Protein AF-A0A090Y4W8-F1 (afdb_monomer)

InterPro domains:
  IPR001387 Cro/C1-type, helix-turn-helix domain [PF01381] (14-65)
  IPR001387 Cro/C1-type, helix-turn-helix domain [PS50943] (14-68)
  IPR001387 Cro/C1-type, helix-turn-helix domain [SM00530] (13-68)
  IPR001387 Cro/C1-type, helix-turn-helix domain [cd00093] (12-66)
  IPR010982 Lambda repressor-like, DNA-binding domain superfamily [G3DSA:1.10.260.40] (1-77)
  IPR010982 Lambda repressor-like, DNA-binding domain superfamily [SSF47413] (7-66)

Secondary structure (DSSP, 8-state):
--HHHHHHHHHHHHHHHHHHTT--HHHHHHHHT--HHHHHHHHTTSSPPPHHHHHHHHHHTT-------SS--------

Structure (mmCIF, N/CA/C/O backbone):
data_AF-A0A090Y4W8-F1
#
_entry.id   AF-A0A090Y4W8-F1
#
loop_
_atom_site.group_PDB
_atom_site.id
_atom_site.type_symbol
_atom_site.label_atom_id
_atom_site.label_alt_id
_atom_site.label_comp_id
_atom_site.label_asym_id
_atom_site.label_entity_id
_atom_site.label_seq_id
_atom_site.pdbx_PDB_ins_code
_atom_site.Cartn_x
_atom_site.Cartn_y
_atom_site.Cartn_z
_atom_site.occupancy
_atom_site.B_iso_or_equiv
_atom_site.auth_seq_id
_atom_site.auth_comp_id
_atom_site.auth_asym_id
_atom_site.auth_atom_id
_atom_site.pdbx_PDB_model_num
ATOM 1 N N . MET A 1 1 ? 14.690 9.483 -13.468 1.00 79.12 1 MET A N 1
ATOM 2 C CA . MET A 1 1 ? 14.112 8.647 -12.402 1.00 79.12 1 MET A CA 1
ATOM 3 C C . MET A 1 1 ? 14.848 7.324 -12.391 1.00 79.12 1 MET A C 1
ATOM 5 O O . MET A 1 1 ? 14.920 6.689 -13.439 1.00 79.12 1 MET A O 1
ATOM 9 N N . ASN A 1 2 ? 15.449 6.952 -11.265 1.00 92.12 2 ASN A N 1
ATOM 10 C CA . ASN A 1 2 ? 16.006 5.607 -11.089 1.00 92.12 2 ASN A CA 1
ATOM 11 C C . ASN A 1 2 ? 14.927 4.629 -10.575 1.00 92.12 2 ASN A C 1
ATOM 13 O O . ASN A 1 2 ? 13.820 5.036 -10.224 1.00 92.12 2 ASN A O 1
ATOM 17 N N . GLU A 1 3 ? 15.235 3.331 -10.549 1.00 90.00 3 GLU A N 1
ATOM 18 C CA . GLU A 1 3 ? 14.287 2.291 -10.120 1.00 90.00 3 GLU A CA 1
ATOM 19 C C . GLU A 1 3 ? 13.777 2.514 -8.687 1.00 90.00 3 GLU A C 1
ATOM 21 O O . GLU A 1 3 ? 12.579 2.410 -8.428 1.00 90.00 3 GLU A O 1
ATOM 26 N N . LEU A 1 4 ? 14.670 2.873 -7.762 1.00 90.62 4 LEU A N 1
ATOM 27 C CA . LEU A 1 4 ? 14.322 3.054 -6.355 1.00 90.62 4 LEU A CA 1
ATOM 28 C C . LEU A 1 4 ? 13.367 4.239 -6.149 1.00 90.62 4 LEU A C 1
ATOM 30 O O . LEU A 1 4 ? 12.412 4.133 -5.381 1.00 90.62 4 LEU A O 1
ATOM 34 N N . GLU A 1 5 ? 13.587 5.342 -6.866 1.00 92.75 5 GLU A N 1
ATOM 35 C CA . GLU A 1 5 ? 12.696 6.506 -6.885 1.00 92.75 5 GLU A CA 1
ATOM 36 C C . GLU A 1 5 ? 11.302 6.137 -7.403 1.00 92.75 5 GLU A C 1
ATOM 38 O O . GLU A 1 5 ? 10.302 6.522 -6.796 1.00 92.75 5 GLU A O 1
ATOM 43 N N . ALA A 1 6 ? 11.224 5.355 -8.485 1.00 91.56 6 ALA A N 1
ATOM 44 C CA . ALA A 1 6 ? 9.951 4.911 -9.051 1.00 91.56 6 ALA A CA 1
ATOM 45 C C . ALA A 1 6 ? 9.171 4.023 -8.067 1.00 91.56 6 ALA A C 1
ATOM 47 O O . ALA A 1 6 ? 7.968 4.209 -7.866 1.00 91.56 6 ALA A O 1
ATOM 48 N N . VAL A 1 7 ? 9.862 3.087 -7.406 1.00 93.62 7 VAL A N 1
ATOM 49 C CA . VAL A 1 7 ? 9.261 2.223 -6.381 1.00 93.62 7 VAL A CA 1
ATOM 50 C C . VAL A 1 7 ? 8.775 3.047 -5.191 1.00 93.62 7 VAL A C 1
ATOM 52 O O . VAL A 1 7 ? 7.651 2.844 -4.736 1.00 93.62 7 VAL A O 1
ATOM 55 N N . ALA A 1 8 ? 9.575 4.000 -4.707 1.00 94.50 8 ALA A N 1
ATOM 56 C CA . ALA A 1 8 ? 9.191 4.857 -3.589 1.00 94.50 8 ALA A CA 1
ATOM 57 C C . ALA A 1 8 ? 7.940 5.695 -3.909 1.00 94.50 8 ALA A C 1
ATOM 59 O O . ALA A 1 8 ? 7.032 5.782 -3.081 1.00 94.50 8 ALA A O 1
ATOM 60 N N . GLN A 1 9 ? 7.848 6.259 -5.119 1.00 94.69 9 GLN A N 1
ATOM 61 C CA . GLN A 1 9 ? 6.661 7.000 -5.563 1.00 94.69 9 GLN A CA 1
ATOM 62 C C . GLN A 1 9 ? 5.414 6.112 -5.623 1.00 94.69 9 GLN A C 1
ATOM 64 O O . GLN A 1 9 ? 4.359 6.498 -5.116 1.00 94.69 9 GLN A O 1
ATOM 69 N N . LEU A 1 10 ? 5.538 4.910 -6.191 1.00 95.00 10 LEU A N 1
ATOM 70 C CA . LEU A 1 10 ? 4.449 3.937 -6.263 1.00 95.00 10 LEU A CA 1
ATOM 71 C C . LEU A 1 10 ? 3.954 3.526 -4.869 1.00 95.00 10 LEU A C 1
ATOM 73 O O . LEU A 1 10 ? 2.750 3.526 -4.607 1.00 95.00 10 LEU A O 1
ATOM 77 N N . VAL A 1 11 ? 4.880 3.186 -3.971 1.00 96.00 11 VAL A N 1
ATOM 78 C CA . VAL A 1 11 ? 4.573 2.798 -2.589 1.00 96.00 11 VAL A CA 1
ATOM 79 C C . VAL A 1 11 ? 3.897 3.942 -1.841 1.00 96.00 11 VAL A C 1
ATOM 81 O O . VAL A 1 11 ? 2.892 3.717 -1.166 1.00 96.00 11 VAL A O 1
ATOM 84 N N . ASN A 1 12 ? 4.396 5.172 -1.989 1.00 96.88 12 ASN A N 1
ATOM 85 C CA . ASN A 1 12 ? 3.781 6.333 -1.361 1.00 96.88 12 ASN A CA 1
ATOM 86 C C . ASN A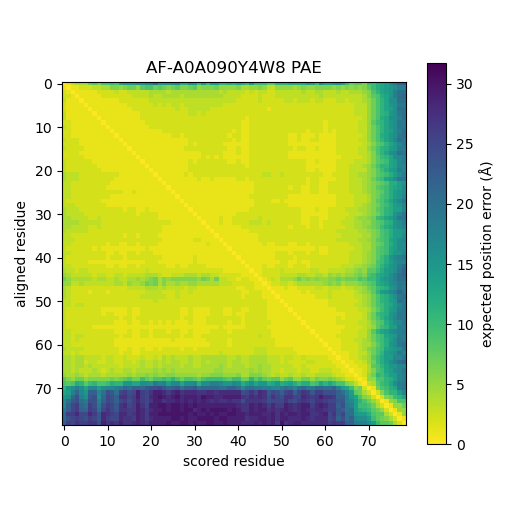 1 12 ? 2.356 6.568 -1.888 1.00 96.88 12 ASN A C 1
ATOM 88 O O . ASN A 1 12 ? 1.455 6.813 -1.094 1.00 96.88 12 ASN A O 1
ATOM 92 N N . ALA A 1 13 ? 2.112 6.419 -3.194 1.00 96.88 13 ALA A N 1
ATOM 93 C CA . ALA A 1 13 ? 0.766 6.545 -3.759 1.00 96.88 13 ALA A CA 1
ATOM 94 C C . ALA A 1 13 ? -0.218 5.513 -3.168 1.00 96.88 13 ALA A C 1
ATOM 96 O O . ALA A 1 13 ? -1.345 5.861 -2.818 1.00 96.88 13 ALA A O 1
ATOM 97 N N . ILE A 1 14 ? 0.221 4.261 -2.999 1.00 96.94 14 ILE A N 1
ATOM 98 C CA . ILE A 1 14 ? -0.555 3.197 -2.338 1.00 96.94 14 ILE A CA 1
ATOM 99 C C . ILE A 1 14 ? -0.851 3.563 -0.876 1.00 96.94 14 ILE A C 1
ATOM 101 O O . ILE A 1 14 ? -1.997 3.464 -0.431 1.00 96.94 14 ILE A O 1
ATOM 105 N N . HIS A 1 15 ? 0.166 4.012 -0.137 1.00 98.12 15 HIS A N 1
ATOM 106 C CA . HIS A 1 15 ? 0.046 4.397 1.268 1.00 98.12 15 HIS A CA 1
ATOM 107 C C . HIS A 1 15 ? -0.929 5.567 1.464 1.00 98.12 15 HIS A C 1
ATOM 109 O O . HIS A 1 15 ? -1.846 5.473 2.282 1.00 98.12 15 HIS A O 1
ATOM 115 N N . GLN A 1 16 ? -0.778 6.641 0.682 1.00 98.38 16 GLN A N 1
ATOM 116 C CA . GLN A 1 16 ? -1.666 7.805 0.747 1.00 98.38 16 GLN A CA 1
ATOM 117 C C . GLN A 1 16 ? -3.108 7.407 0.454 1.00 98.38 16 GLN A C 1
ATOM 119 O O . GLN A 1 16 ? -4.008 7.729 1.229 1.00 98.38 16 GLN A O 1
ATOM 124 N N . ARG A 1 17 ? -3.329 6.608 -0.596 1.00 98.38 17 ARG A N 1
ATOM 125 C CA . ARG A 1 17 ? -4.680 6.170 -0.937 1.00 98.38 17 ARG A CA 1
ATOM 126 C C . ARG A 1 17 ? -5.323 5.333 0.169 1.00 98.38 17 ARG A C 1
ATOM 128 O O . ARG A 1 17 ? -6.516 5.477 0.431 1.00 98.38 17 ARG A O 1
ATOM 135 N N . ARG A 1 18 ? -4.553 4.473 0.846 1.00 98.56 18 ARG A N 1
ATOM 136 C CA . ARG A 1 18 ? -5.048 3.724 2.011 1.00 98.56 18 ARG A CA 1
ATOM 137 C C . ARG A 1 18 ? -5.505 4.671 3.126 1.00 98.56 18 ARG A C 1
ATOM 139 O O . ARG A 1 18 ? -6.561 4.440 3.715 1.00 98.56 18 ARG A O 1
ATOM 146 N N . ILE A 1 19 ? -4.726 5.717 3.410 1.00 98.56 19 ILE A N 1
ATOM 147 C CA . ILE A 1 19 ? -5.056 6.717 4.434 1.00 98.56 19 ILE A CA 1
ATOM 148 C C . ILE A 1 19 ? -6.316 7.502 4.057 1.00 98.56 19 ILE A C 1
ATOM 150 O O . ILE A 1 19 ? -7.190 7.664 4.903 1.00 98.56 19 ILE A O 1
ATOM 154 N N . GLU A 1 20 ? -6.458 7.931 2.801 1.00 98.62 20 GLU A N 1
ATOM 155 C CA . GLU A 1 20 ? -7.661 8.625 2.307 1.00 98.62 20 GLU A CA 1
ATOM 156 C C . GLU A 1 20 ? -8.941 7.798 2.478 1.00 98.62 20 GLU A C 1
ATOM 158 O O . GLU A 1 20 ? -10.014 8.343 2.727 1.00 98.62 20 GLU A O 1
ATOM 163 N N . LEU A 1 21 ? -8.833 6.474 2.346 1.00 98.31 21 LEU A N 1
ATOM 164 C CA . LEU A 1 21 ? -9.936 5.538 2.568 1.00 98.31 21 LEU A CA 1
ATOM 165 C C . LEU A 1 21 ? -10.210 5.265 4.056 1.00 98.31 21 LEU A C 1
ATOM 167 O O . LEU A 1 21 ? -11.167 4.559 4.376 1.00 98.31 21 LEU A O 1
ATOM 171 N N . GLY A 1 22 ? -9.382 5.792 4.962 1.00 98.56 22 GLY A N 1
ATOM 172 C CA . GLY A 1 22 ? -9.486 5.569 6.403 1.00 98.56 22 GLY A CA 1
ATOM 173 C C . GLY A 1 22 ? -9.137 4.144 6.834 1.00 98.56 22 GLY A C 1
ATOM 174 O O . GLY A 1 22 ? -9.521 3.731 7.924 1.00 98.56 22 GLY A O 1
ATOM 175 N N . TRP A 1 23 ? -8.443 3.372 5.992 1.00 98.62 23 TRP A N 1
ATOM 176 C CA . TRP A 1 23 ? -8.140 1.969 6.277 1.00 98.62 23 TRP A CA 1
ATOM 177 C C . TRP A 1 23 ? -6.850 1.822 7.069 1.00 98.62 23 TRP A C 1
ATOM 179 O O . TRP A 1 23 ? -5.831 2.444 6.774 1.00 98.62 23 TRP A O 1
ATOM 189 N N . THR A 1 24 ? -6.849 0.908 8.025 1.00 98.69 24 THR A N 1
ATOM 190 C CA . THR A 1 24 ? -5.648 0.374 8.661 1.00 98.69 24 THR A CA 1
ATOM 191 C C . THR A 1 24 ? -4.860 -0.507 7.685 1.00 98.69 24 THR A C 1
ATOM 193 O O . THR A 1 24 ? -5.383 -1.030 6.697 1.00 98.69 24 THR A O 1
ATOM 196 N N . GLN A 1 25 ? -3.577 -0.736 7.978 1.00 98.69 25 GLN A N 1
ATOM 197 C CA . GLN A 1 25 ? -2.760 -1.683 7.207 1.00 98.69 25 GLN A CA 1
ATOM 198 C C . GLN A 1 25 ? -3.331 -3.105 7.251 1.00 98.69 25 GLN A C 1
ATOM 200 O O . GLN A 1 25 ? -3.215 -3.840 6.273 1.00 98.69 25 GLN A O 1
ATOM 205 N N . LYS A 1 26 ? -3.967 -3.485 8.370 1.00 98.69 26 LYS A N 1
ATOM 206 C CA . LYS A 1 26 ? -4.616 -4.789 8.517 1.00 98.69 26 LYS A CA 1
ATOM 207 C C . LYS A 1 26 ? -5.832 -4.923 7.604 1.00 98.69 26 LYS A C 1
ATOM 209 O O . LYS A 1 26 ? -5.949 -5.932 6.923 1.00 98.69 26 LYS A O 1
ATOM 214 N N . GLU A 1 27 ? -6.686 -3.908 7.527 1.00 98.75 27 GLU A N 1
ATOM 215 C CA . GLU A 1 27 ? -7.854 -3.939 6.638 1.00 98.75 27 GLU A CA 1
ATOM 216 C C . GLU A 1 27 ? -7.457 -4.025 5.163 1.00 98.75 27 GLU A C 1
ATOM 218 O O . GLU A 1 27 ? -8.083 -4.765 4.404 1.00 98.75 27 GLU A O 1
ATOM 223 N N . LEU A 1 28 ? -6.399 -3.318 4.750 1.00 98.62 28 LEU A N 1
ATOM 224 C CA . LEU A 1 28 ? -5.871 -3.467 3.395 1.00 98.62 28 LEU A CA 1
ATOM 225 C C . LEU A 1 28 ? -5.333 -4.885 3.168 1.00 98.62 28 LEU A C 1
ATOM 227 O O . LEU A 1 28 ? -5.699 -5.511 2.177 1.00 98.62 28 LEU A O 1
ATOM 231 N N . ALA A 1 29 ? -4.517 -5.401 4.092 1.00 98.50 29 ALA A N 1
ATOM 232 C CA . ALA A 1 29 ? -3.990 -6.767 4.053 1.00 98.50 29 ALA A CA 1
ATOM 233 C C . ALA A 1 29 ? -5.100 -7.816 3.896 1.00 98.50 29 ALA A C 1
ATOM 235 O O . ALA A 1 29 ? -5.026 -8.650 2.992 1.00 98.50 29 ALA A O 1
ATOM 236 N N . ASP A 1 30 ? -6.148 -7.725 4.714 1.00 98.50 30 ASP A N 1
ATOM 237 C CA . ASP A 1 30 ? -7.279 -8.652 4.698 1.00 98.50 30 ASP A CA 1
ATOM 238 C C . ASP A 1 30 ? -8.027 -8.588 3.345 1.00 98.50 30 ASP A C 1
ATOM 240 O O . ASP A 1 30 ? -8.421 -9.622 2.807 1.00 98.50 30 ASP A O 1
ATOM 244 N N . LYS A 1 31 ? -8.144 -7.402 2.724 1.00 98.00 31 LYS A N 1
ATOM 245 C CA . LYS A 1 31 ? -8.750 -7.234 1.385 1.00 98.00 31 LYS A CA 1
ATOM 246 C C . LYS A 1 31 ? -7.933 -7.845 0.248 1.00 98.00 31 LYS A C 1
ATOM 248 O O . LYS A 1 31 ? -8.520 -8.287 -0.736 1.00 98.00 31 LYS A O 1
ATOM 253 N N . VAL A 1 32 ? -6.602 -7.842 0.348 1.00 97.44 32 VAL A N 1
ATOM 254 C CA . VAL A 1 32 ? -5.714 -8.355 -0.715 1.00 97.44 32 VAL A CA 1
ATOM 255 C C . VAL A 1 32 ? -5.168 -9.759 -0.446 1.00 97.44 32 VAL A C 1
ATOM 257 O O . VAL A 1 32 ? -4.405 -10.283 -1.262 1.00 97.44 32 VAL A O 1
ATOM 260 N N . GLY A 1 33 ? -5.552 -10.377 0.675 1.00 97.19 33 GLY A N 1
ATOM 261 C CA . GLY A 1 33 ? -5.088 -11.705 1.075 1.00 97.19 33 GLY A CA 1
ATOM 262 C C . GLY A 1 33 ? -3.599 -11.739 1.429 1.00 97.19 33 GLY A C 1
ATOM 263 O O . GLY A 1 33 ? -2.900 -12.680 1.057 1.00 97.19 33 GLY A O 1
ATOM 264 N N . LEU A 1 34 ? -3.098 -10.696 2.098 1.00 97.06 34 LEU A N 1
ATOM 265 C CA . LEU A 1 34 ? -1.717 -10.598 2.580 1.00 97.06 34 LEU A CA 1
ATOM 266 C C . LEU A 1 34 ? -1.676 -10.497 4.107 1.00 97.06 34 LEU A C 1
ATOM 268 O O . LEU A 1 34 ? -2.677 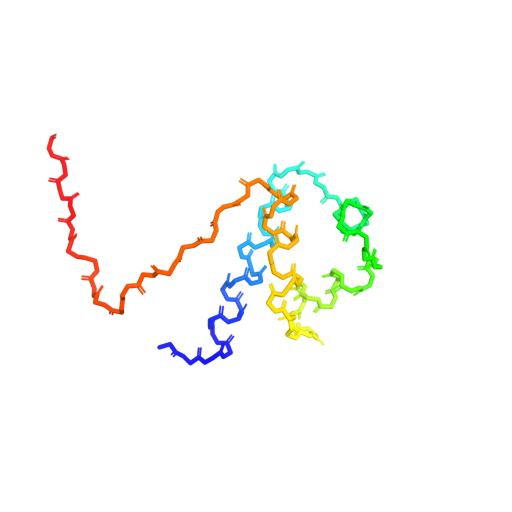-10.220 4.758 1.00 97.06 34 LEU A O 1
ATOM 272 N N . HIS A 1 35 ? -0.491 -10.677 4.687 1.00 98.12 35 HIS A N 1
ATOM 273 C CA . HIS A 1 35 ? -0.266 -10.366 6.097 1.00 98.12 35 HIS A CA 1
ATOM 274 C C . HIS A 1 35 ? -0.106 -8.852 6.297 1.00 98.12 35 HIS A C 1
ATOM 276 O O . HIS A 1 35 ? 0.508 -8.177 5.467 1.00 98.12 35 HIS A O 1
ATOM 282 N N . GLN A 1 36 ? -0.583 -8.316 7.427 1.00 98.25 36 GLN A N 1
ATOM 283 C CA . GLN A 1 36 ? -0.416 -6.893 7.762 1.00 98.25 36 GLN A CA 1
ATOM 284 C C . GLN A 1 36 ? 1.063 -6.473 7.770 1.00 98.25 36 GLN A C 1
ATOM 286 O O . GLN A 1 36 ? 1.390 -5.405 7.259 1.00 98.25 36 GLN A O 1
ATOM 291 N N . GLU A 1 37 ? 1.966 -7.337 8.241 1.00 98.12 37 GLU A N 1
ATOM 292 C CA . GLU A 1 37 ? 3.414 -7.096 8.200 1.00 98.12 37 GLU A CA 1
ATOM 293 C C . GLU A 1 37 ? 3.944 -6.897 6.774 1.00 98.12 37 GLU A C 1
ATOM 295 O O . GLU A 1 37 ? 4.863 -6.110 6.556 1.00 98.12 37 GLU A O 1
ATOM 300 N N . SER A 1 38 ? 3.353 -7.574 5.781 1.00 97.69 38 SER A N 1
ATOM 301 C CA . SER A 1 38 ? 3.722 -7.380 4.374 1.00 97.69 38 SER A CA 1
ATOM 302 C C . SER A 1 38 ? 3.353 -5.975 3.905 1.00 97.69 38 SER A C 1
ATOM 304 O O . SER A 1 38 ? 4.170 -5.316 3.269 1.00 97.69 38 SER A O 1
ATOM 306 N N . ILE A 1 39 ? 2.164 -5.484 4.271 1.00 98.19 39 ILE A N 1
ATOM 307 C CA . ILE A 1 39 ? 1.745 -4.106 3.980 1.00 98.19 39 ILE A CA 1
ATOM 308 C C . ILE A 1 39 ? 2.671 -3.109 4.682 1.00 98.19 39 ILE A C 1
ATOM 310 O O . ILE A 1 39 ? 3.163 -2.186 4.041 1.00 98.19 39 ILE A O 1
ATOM 314 N N . ALA A 1 40 ? 2.980 -3.331 5.962 1.00 98.06 40 ALA A N 1
ATOM 315 C CA . ALA A 1 40 ? 3.876 -2.464 6.723 1.00 98.06 40 ALA A CA 1
ATOM 316 C C . ALA A 1 40 ? 5.280 -2.385 6.103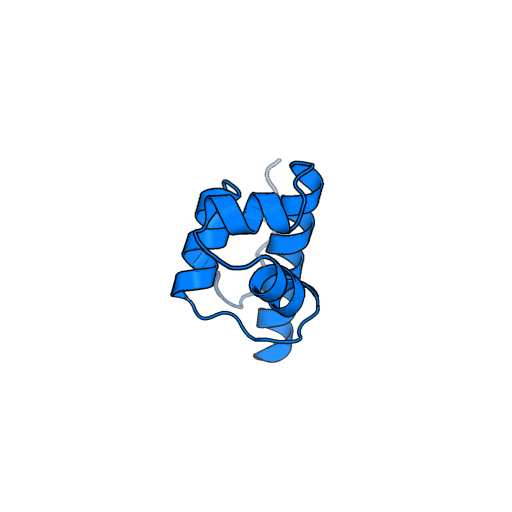 1.00 98.06 40 ALA A C 1
ATOM 318 O O . ALA A 1 40 ? 5.838 -1.298 5.965 1.00 98.06 40 ALA A O 1
ATOM 319 N N . ARG A 1 41 ? 5.853 -3.522 5.685 1.00 97.69 41 ARG A N 1
ATOM 320 C CA . ARG A 1 41 ? 7.157 -3.547 5.007 1.00 97.69 41 ARG A CA 1
ATOM 321 C C . ARG A 1 41 ? 7.129 -2.833 3.664 1.00 97.69 41 ARG A C 1
ATOM 323 O O . ARG A 1 41 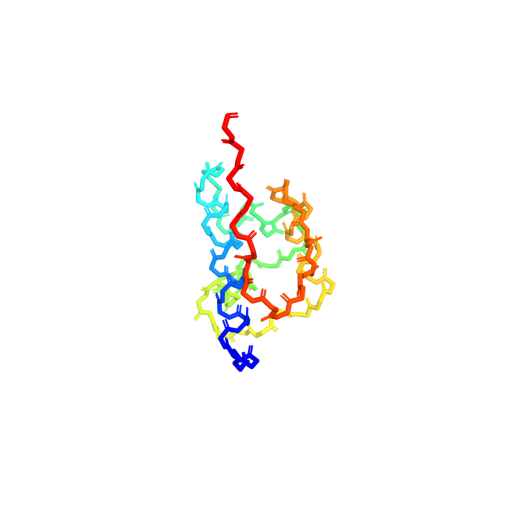? 8.092 -2.140 3.358 1.00 97.69 41 ARG A O 1
ATOM 330 N N . ILE A 1 42 ? 6.062 -2.991 2.884 1.00 97.31 42 ILE A N 1
ATOM 331 C CA . ILE A 1 42 ? 5.907 -2.285 1.610 1.00 97.31 42 ILE A CA 1
ATOM 332 C C . ILE A 1 42 ? 5.866 -0.779 1.866 1.00 97.31 42 ILE A C 1
ATOM 334 O O . ILE A 1 42 ? 6.702 -0.067 1.328 1.00 97.31 42 ILE A O 1
ATOM 338 N N . GLU A 1 43 ? 4.968 -0.307 2.733 1.00 96.44 43 GLU A N 1
ATOM 339 C CA . GLU A 1 43 ? 4.769 1.126 2.997 1.00 96.44 43 GLU A CA 1
ATOM 340 C C . GLU A 1 43 ? 5.989 1.815 3.613 1.00 96.44 43 GLU A C 1
ATOM 342 O O . GLU A 1 43 ? 6.244 2.979 3.323 1.00 96.44 43 GLU A O 1
ATOM 347 N N . ASN A 1 44 ? 6.776 1.093 4.411 1.00 94.94 44 ASN A N 1
ATOM 348 C CA . ASN A 1 44 ? 7.997 1.619 5.022 1.00 94.94 44 ASN A CA 1
ATOM 349 C C . ASN A 1 44 ? 9.248 1.449 4.136 1.00 94.94 44 ASN A C 1
ATOM 351 O O . ASN A 1 44 ? 10.358 1.704 4.598 1.00 94.94 44 ASN A O 1
ATOM 355 N N . GLY A 1 45 ? 9.111 0.954 2.900 1.00 90.69 45 GLY A N 1
ATOM 356 C CA . GLY A 1 45 ? 10.246 0.710 1.998 1.00 90.69 45 GLY A CA 1
ATOM 357 C C . GLY A 1 45 ? 11.145 -0.470 2.398 1.00 90.69 45 GLY A C 1
ATOM 358 O O . GLY A 1 45 ? 12.207 -0.669 1.818 1.00 90.69 45 GLY A O 1
ATOM 359 N N . GLY A 1 46 ? 10.724 -1.295 3.360 1.00 89.69 46 GLY A N 1
ATOM 360 C CA . GLY A 1 46 ? 11.429 -2.506 3.798 1.00 89.69 46 GLY A CA 1
ATOM 361 C C . GLY A 1 46 ? 11.288 -3.704 2.847 1.00 89.69 46 GLY A C 1
ATOM 362 O O . GLY A 1 46 ? 11.840 -4.778 3.114 1.00 89.69 46 GLY A O 1
ATOM 363 N N . SER A 1 47 ? 10.516 -3.569 1.766 1.00 92.88 47 SER A N 1
ATOM 364 C CA . SER A 1 47 ? 10.442 -4.541 0.672 1.00 92.88 47 SER A CA 1
ATOM 365 C C . SER A 1 47 ? 9.916 -3.905 -0.610 1.00 92.88 47 SER A C 1
ATOM 367 O O . SER A 1 47 ? 8.919 -3.186 -0.569 1.00 92.88 47 SER A O 1
ATOM 369 N N . ILE A 1 48 ? 10.509 -4.269 -1.746 1.00 94.62 48 ILE A N 1
ATOM 370 C CA . ILE A 1 48 ? 9.965 -3.950 -3.068 1.00 94.62 48 ILE A CA 1
ATOM 371 C C . ILE A 1 48 ? 8.820 -4.934 -3.359 1.00 94.62 48 ILE A C 1
ATOM 373 O O . ILE A 1 48 ? 9.062 -6.147 -3.391 1.00 94.62 48 ILE A O 1
ATOM 377 N N . PRO A 1 49 ? 7.569 -4.468 -3.533 1.00 95.31 49 PRO A N 1
ATOM 378 C CA . PRO A 1 49 ? 6.469 -5.352 -3.882 1.00 95.31 49 PRO A CA 1
ATOM 379 C C . PRO A 1 49 ? 6.665 -5.903 -5.296 1.00 95.31 49 PRO A C 1
ATOM 381 O O . PRO A 1 49 ? 7.077 -5.195 -6.212 1.00 95.31 49 PRO A O 1
ATOM 384 N N . ARG A 1 50 ? 6.306 -7.172 -5.492 1.00 96.44 50 ARG A N 1
ATOM 385 C CA . ARG A 1 50 ? 6.185 -7.738 -6.837 1.00 96.44 50 ARG A CA 1
ATOM 3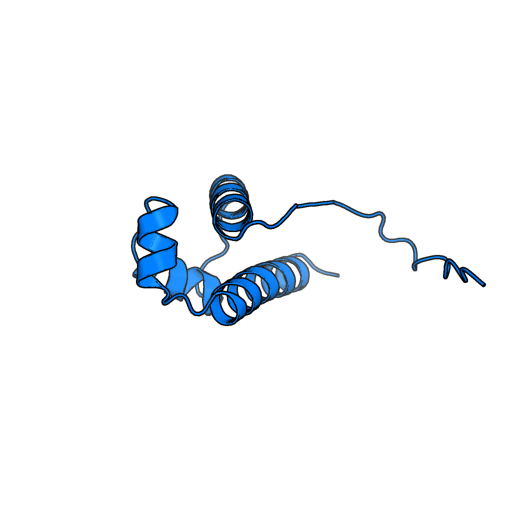86 C C . ARG A 1 50 ? 5.024 -7.087 -7.589 1.00 96.44 50 ARG A C 1
ATOM 388 O O . ARG A 1 50 ? 4.061 -6.618 -6.981 1.00 96.44 50 ARG A O 1
ATOM 395 N N . LEU A 1 51 ? 5.085 -7.125 -8.918 1.00 95.31 51 LEU A N 1
ATOM 396 C CA . LEU A 1 51 ? 4.070 -6.521 -9.781 1.00 95.31 51 LEU A CA 1
ATOM 397 C C . LEU A 1 51 ? 2.654 -7.085 -9.535 1.00 95.31 51 LEU A C 1
ATOM 399 O O . LEU A 1 51 ? 1.686 -6.330 -9.552 1.00 95.31 51 LEU A O 1
ATOM 403 N N . ASP A 1 52 ? 2.519 -8.381 -9.231 1.00 96.69 52 ASP A N 1
ATOM 404 C CA . ASP A 1 52 ? 1.230 -8.994 -8.872 1.00 96.69 52 ASP A CA 1
ATOM 405 C C . ASP A 1 52 ? 0.636 -8.382 -7.594 1.00 96.69 52 ASP A C 1
ATOM 407 O O . ASP A 1 52 ? -0.560 -8.092 -7.530 1.00 96.69 52 ASP A O 1
ATOM 411 N N . THR A 1 53 ? 1.478 -8.127 -6.592 1.00 97.06 53 THR A N 1
ATOM 412 C CA . THR A 1 53 ? 1.086 -7.433 -5.361 1.00 97.06 53 THR A CA 1
ATOM 413 C C . THR A 1 53 ? 0.661 -5.996 -5.645 1.00 97.06 53 THR A C 1
ATOM 415 O O . THR A 1 53 ? -0.354 -5.554 -5.113 1.00 97.06 53 THR A O 1
ATOM 418 N N . VAL A 1 54 ? 1.379 -5.281 -6.516 1.00 97.19 54 VAL A N 1
ATOM 419 C CA . VAL A 1 54 ? 1.012 -3.913 -6.918 1.00 97.19 54 VAL A CA 1
ATOM 420 C C . VAL A 1 54 ? -0.392 -3.881 -7.522 1.00 97.19 54 VAL A C 1
ATOM 422 O O . VAL A 1 54 ? -1.212 -3.065 -7.105 1.00 97.19 54 VAL A O 1
ATOM 425 N N . PHE A 1 55 ? -0.707 -4.795 -8.445 1.00 96.94 55 PHE A N 1
ATOM 426 C CA . PHE A 1 55 ? -2.045 -4.867 -9.036 1.00 96.94 55 PHE A CA 1
ATOM 427 C C . PHE A 1 55 ? -3.131 -5.171 -8.001 1.00 96.94 55 PHE A C 1
ATOM 429 O O . PHE A 1 55 ? -4.162 -4.499 -7.995 1.00 96.94 55 PHE A O 1
ATOM 436 N N . LYS A 1 56 ? -2.897 -6.126 -7.090 1.00 97.19 56 LYS A N 1
ATOM 437 C CA . LYS A 1 56 ? -3.848 -6.440 -6.009 1.00 97.19 56 LYS A CA 1
ATOM 438 C C . LYS A 1 56 ? -4.133 -5.224 -5.129 1.00 97.19 56 LYS A C 1
ATOM 440 O O . LYS A 1 56 ? -5.294 -4.940 -4.842 1.00 97.19 56 LYS A O 1
ATOM 445 N N . LEU A 1 57 ? -3.087 -4.498 -4.733 1.00 98.00 57 LEU A N 1
ATOM 446 C CA . LEU A 1 57 ? -3.206 -3.290 -3.914 1.00 98.00 57 LEU A CA 1
ATOM 447 C C . LEU A 1 57 ? -3.977 -2.198 -4.656 1.00 98.00 57 LEU A C 1
ATOM 449 O O . LEU A 1 57 ? -4.950 -1.676 -4.121 1.00 98.00 57 LEU A O 1
ATOM 453 N N . ALA A 1 58 ? -3.598 -1.902 -5.901 1.00 97.25 58 ALA A N 1
ATOM 454 C CA . ALA A 1 58 ? -4.263 -0.884 -6.707 1.00 97.25 58 ALA A CA 1
ATOM 455 C C . ALA A 1 58 ? -5.756 -1.190 -6.896 1.00 97.25 58 ALA A C 1
ATOM 457 O O . ALA A 1 58 ? -6.593 -0.319 -6.665 1.00 97.25 58 ALA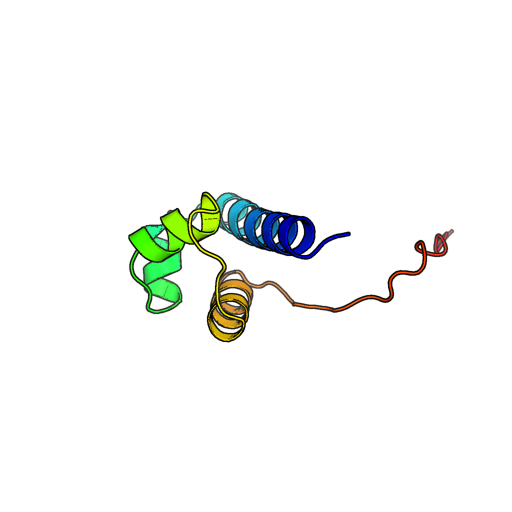 A O 1
ATOM 458 N N . MET A 1 59 ? -6.105 -2.435 -7.233 1.00 96.88 59 MET A N 1
ATOM 459 C CA . MET A 1 59 ? -7.500 -2.853 -7.383 1.00 96.88 59 MET A CA 1
ATOM 460 C C . MET A 1 59 ? -8.291 -2.712 -6.079 1.00 96.88 59 MET A C 1
ATOM 462 O O . MET A 1 59 ? -9.386 -2.153 -6.093 1.00 96.88 59 MET A O 1
ATOM 466 N N . ALA A 1 60 ? -7.741 -3.176 -4.952 1.00 97.88 60 ALA A N 1
ATOM 467 C CA . ALA A 1 60 ? -8.409 -3.065 -3.656 1.00 97.88 60 ALA A CA 1
ATOM 468 C C . ALA A 1 60 ? -8.612 -1.605 -3.224 1.00 97.88 60 AL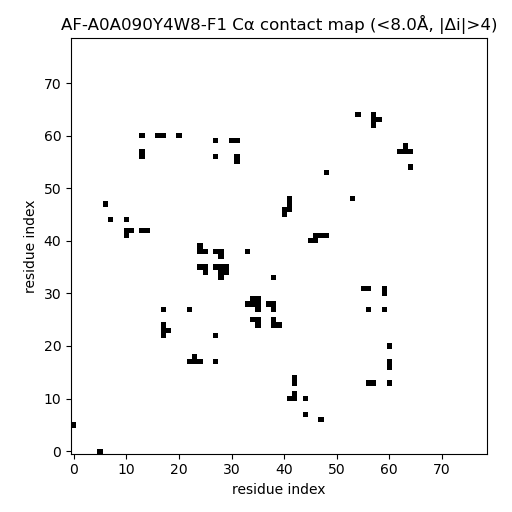A A C 1
ATOM 470 O O . ALA A 1 60 ? -9.618 -1.292 -2.595 1.00 97.88 60 ALA A O 1
ATOM 471 N N . LEU A 1 61 ? -7.689 -0.714 -3.589 1.00 98.31 61 LEU A N 1
ATOM 472 C CA . LEU A 1 61 ? -7.731 0.720 -3.284 1.00 98.31 61 LEU A CA 1
ATOM 473 C C . LEU A 1 61 ? -8.562 1.546 -4.289 1.00 98.31 61 LEU A C 1
ATOM 475 O O . LEU A 1 61 ? -8.676 2.769 -4.145 1.00 98.31 61 LEU A O 1
ATOM 479 N N . GLY A 1 62 ? -9.140 0.903 -5.312 1.00 97.81 62 GLY A N 1
ATOM 480 C CA . GLY A 1 62 ? -9.903 1.571 -6.370 1.00 97.81 62 GLY A CA 1
ATOM 481 C C . GLY A 1 62 ? -9.045 2.450 -7.287 1.00 97.81 62 GLY A C 1
ATOM 482 O O . GLY A 1 62 ? -9.539 3.428 -7.845 1.00 97.81 62 GLY A O 1
ATOM 483 N N . MET A 1 63 ? -7.758 2.135 -7.417 1.00 97.56 63 MET A N 1
ATOM 484 C CA . MET A 1 63 ? -6.795 2.854 -8.247 1.00 97.56 63 MET A CA 1
ATOM 485 C C . MET A 1 63 ? -6.660 2.208 -9.629 1.00 97.56 63 MET A C 1
ATOM 487 O O . MET A 1 63 ? -6.901 1.014 -9.813 1.00 97.56 63 MET A O 1
ATOM 491 N N . LYS A 1 64 ? -6.204 2.997 -10.605 1.00 93.81 64 LYS A N 1
ATOM 492 C CA . LYS A 1 64 ? -5.790 2.515 -11.928 1.00 93.81 64 LYS A CA 1
ATOM 493 C C . LYS A 1 64 ? -4.286 2.711 -12.084 1.00 93.81 64 LYS A C 1
ATOM 495 O O . LYS A 1 64 ? -3.774 3.773 -11.748 1.00 93.81 64 LYS A O 1
ATOM 500 N N . LEU A 1 65 ? -3.597 1.697 -12.605 1.00 92.00 65 LEU A N 1
ATOM 501 C CA . LEU A 1 65 ? -2.204 1.819 -13.030 1.00 92.00 65 LEU A CA 1
ATOM 502 C C . LEU A 1 65 ? -2.152 2.251 -14.497 1.0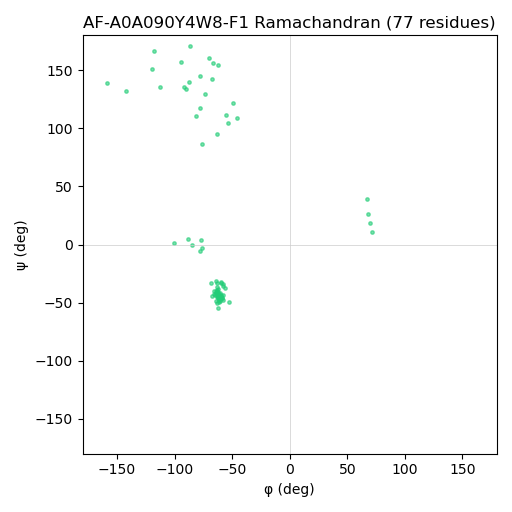0 92.00 65 LEU A C 1
ATOM 504 O O . LEU A 1 65 ? -2.830 1.668 -15.342 1.00 92.00 65 LEU A O 1
ATOM 508 N N . SER A 1 66 ? -1.310 3.234 -14.793 1.00 91.62 66 SER A N 1
ATOM 509 C CA . SER A 1 66 ? -1.049 3.724 -16.146 1.00 91.62 66 SER A CA 1
ATOM 510 C C . SER A 1 66 ? 0.426 4.071 -16.281 1.00 91.62 66 SER A C 1
ATOM 512 O O . SER A 1 66 ? 0.983 4.758 -15.423 1.00 91.62 66 SER A O 1
ATOM 514 N N . LEU A 1 67 ? 1.048 3.606 -17.360 1.00 90.88 67 LEU A N 1
ATOM 515 C CA . LEU A 1 67 ? 2.403 3.993 -17.732 1.00 90.88 67 LEU A CA 1
ATOM 516 C C . LEU A 1 67 ? 2.325 5.189 -18.676 1.00 90.88 67 LEU A C 1
ATOM 518 O O . LEU A 1 67 ? 1.512 5.200 -19.598 1.00 90.88 67 LEU A O 1
ATOM 522 N N . HIS A 1 68 ? 3.180 6.175 -18.441 1.00 88.62 68 HIS A N 1
ATOM 523 C CA . HIS A 1 68 ? 3.301 7.365 -19.273 1.00 88.62 68 HIS A CA 1
ATOM 524 C C . HIS A 1 68 ? 4.720 7.433 -19.840 1.00 88.62 68 HIS A C 1
ATOM 526 O O . HIS A 1 68 ? 5.659 6.917 -19.229 1.00 88.62 68 HIS A O 1
ATOM 532 N N . GLY A 1 69 ? 4.869 8.044 -21.018 1.00 87.50 69 GLY A N 1
ATOM 533 C CA . GLY A 1 69 ? 6.185 8.342 -21.577 1.00 87.50 69 GLY A CA 1
ATOM 534 C C . GLY A 1 69 ? 6.963 9.302 -20.674 1.00 87.50 69 GLY A C 1
ATOM 535 O O . GLY A 1 69 ? 6.371 10.067 -19.919 1.00 87.50 69 GLY A O 1
ATOM 536 N N . ALA A 1 70 ? 8.292 9.258 -20.755 1.00 75.44 70 ALA A N 1
ATOM 537 C CA . ALA A 1 70 ? 9.179 10.117 -19.966 1.00 75.44 70 ALA A CA 1
ATOM 538 C C . ALA A 1 70 ? 9.274 11.565 -20.491 1.00 75.44 70 ALA A C 1
ATOM 540 O O . ALA A 1 70 ? 10.069 12.347 -19.977 1.00 75.44 70 ALA A O 1
ATOM 541 N N . GLU A 1 71 ? 8.511 11.912 -21.527 1.00 75.31 71 GLU A N 1
ATOM 542 C CA . GLU A 1 71 ? 8.491 13.258 -22.089 1.00 75.31 71 GLU A CA 1
ATOM 543 C C . GLU A 1 71 ? 7.738 14.194 -21.140 1.00 75.31 71 GLU A C 1
ATOM 545 O O . GLU A 1 71 ? 6.639 13.876 -20.679 1.00 75.31 71 GLU A O 1
ATOM 550 N N . GLU A 1 72 ? 8.355 15.335 -20.821 1.00 57.78 72 GLU A N 1
ATOM 551 C CA . GLU A 1 72 ? 7.741 16.395 -20.024 1.00 57.78 72 GLU A CA 1
ATOM 552 C C . GLU A 1 72 ? 6.359 16.706 -20.580 1.00 57.78 72 GLU A C 1
ATOM 554 O O . GLU A 1 72 ? 6.210 17.022 -21.760 1.00 57.78 72 GLU A O 1
ATOM 559 N N . ALA A 1 73 ? 5.352 16.552 -19.718 1.00 53.56 73 ALA A N 1
ATOM 560 C CA . ALA A 1 73 ? 3.960 16.766 -20.050 1.00 53.56 73 ALA A CA 1
ATOM 561 C C . ALA A 1 73 ? 3.821 18.080 -20.825 1.00 53.56 73 ALA A C 1
ATOM 563 O O . ALA A 1 73 ? 3.961 19.162 -20.254 1.00 53.56 73 ALA A O 1
ATOM 564 N N . ALA A 1 74 ? 3.539 17.979 -22.126 1.00 54.44 74 ALA A N 1
ATOM 565 C CA . ALA A 1 74 ? 3.020 19.098 -22.883 1.00 54.44 74 ALA A CA 1
ATOM 566 C C . ALA A 1 74 ? 1.765 19.552 -22.139 1.00 54.44 74 ALA A C 1
ATOM 568 O O . ALA A 1 74 ? 0.787 18.809 -22.030 1.00 54.44 74 ALA A O 1
ATOM 569 N N . THR A 1 75 ? 1.847 20.734 -21.539 1.00 53.62 75 THR A N 1
ATOM 570 C CA . THR A 1 75 ? 0.778 21.371 -20.786 1.00 53.62 75 THR A CA 1
ATOM 571 C C . THR A 1 75 ? -0.451 21.416 -21.682 1.00 53.62 75 THR A C 1
ATOM 573 O O . THR A 1 75 ? -0.523 22.214 -22.616 1.00 53.62 75 THR A O 1
ATOM 576 N N . VAL A 1 76 ? -1.427 20.544 -21.432 1.00 55.16 76 VAL A N 1
ATOM 577 C CA . VAL A 1 76 ? -2.745 20.692 -22.039 1.00 55.16 76 VAL A CA 1
ATOM 578 C C . VAL A 1 76 ? -3.434 21.809 -21.268 1.00 55.16 76 VAL A C 1
ATOM 580 O O . VAL A 1 76 ? -4.120 21.584 -20.274 1.00 55.16 76 VAL A O 1
ATOM 583 N N . SER A 1 77 ? -3.189 23.040 -21.714 1.00 53.38 77 SER A N 1
ATOM 584 C CA . SER A 1 77 ? -4.042 24.184 -21.422 1.00 53.38 77 SER A CA 1
ATOM 585 C C . SER A 1 77 ? -5.407 23.916 -22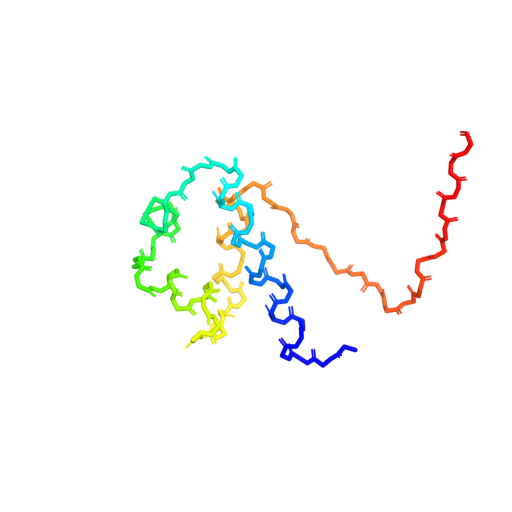.050 1.00 53.38 77 SER A C 1
ATOM 587 O O . SER A 1 77 ? -5.608 24.157 -23.239 1.00 53.38 77 SER A O 1
ATOM 589 N N . ILE A 1 78 ? -6.338 23.381 -21.266 1.00 55.41 78 ILE A N 1
ATOM 590 C CA . ILE A 1 78 ? -7.763 23.514 -21.566 1.00 55.41 78 ILE A CA 1
ATOM 591 C C . ILE A 1 78 ? -8.206 24.889 -21.064 1.00 55.41 78 ILE A C 1
ATOM 593 O O . ILE A 1 78 ? -8.171 25.156 -19.862 1.00 55.41 78 ILE A O 1
ATOM 597 N N . GLY A 1 79 ? -8.507 25.775 -22.016 1.00 45.56 79 GLY A N 1
ATOM 598 C CA . GLY A 1 79 ? -9.221 27.028 -21.771 1.00 45.56 79 GLY A CA 1
ATOM 599 C C . GLY A 1 79 ? -10.711 26.815 -21.555 1.00 45.56 79 GLY A C 1
ATOM 600 O O . GLY A 1 79 ? -11.192 25.681 -21.787 1.00 45.56 79 GLY A O 1
#

pLDDT: mean 91.01, std 13.4, range [45.56, 98.75]

Foldseek 3Di:
DDPLVVLLVLLVVLVVLCVVVVHDLCRLCVQLVHHSVVNVCSNVVVDRDDPVSSVSSCVSSVHDDDDDDPDDPPPPPDD

Radius of gyration: 14.3 Å; Cα contacts (8 Å, |Δi|>4): 54; chains: 1; bounding box: 26×39×32 Å

Mean predicted aligned error: 5.7 Å

Nearest PDB structures (foldseek):
  4z5h-assembly1_A-2  TM=9.072E-01  e=3.570E-04  Escherichia coli K-12
  3dnv-assembly1_B  TM=9.023E-01  e=4.768E-04  Escherichia coli K-12
  5k98-assembly1_P  TM=9.002E-01  e=4.500E-04  Escherichia coli MP020980.2
  8ezt-assembly1_D-2  TM=8.246E-01  e=9.543E-04  Legionella pneumophila
  4ia8-assembly1_B  TM=9.205E-01  e=3.215E-03  Enterobacter sp. RFL1396

Organism: Paenibacillus macerans (NCBI:txid44252)

Sequence (79 aa):
MNELEAVAQLVNAIHQRRIELGWTQKELADKVGLHQESIARIENGGSIPRLDTVFKLAMALGMKLSLHGAEEAATVSIG

Solvent-accessible surface area (backbone atoms only — not comparable to full-atom values): 4923 Å² total; per-residue (Å²): 134,56,72,69,58,52,50,52,52,52,35,47,54,53,46,52,54,37,53,76,71,71,48,52,55,51,58,51,13,63,73,62,77,47,55,37,67,58,44,51,28,35,61,70,67,74,40,86,75,53,71,71,54,50,52,43,50,32,56,76,70,74,50,83,90,80,89,76,76,91,66,77,77,78,79,80,80,79,128